Protein AF-A0A392QIS7-F1 (afdb_monomer_lite)

Sequence (168 aa):
MAVDFAKTGAPAEMPRVLKPREFPDFMERFEKPMYISKGVLGKLYRALVDSTLQVRSNNVLSEKFTEEAYDHQLEVNGFEVFLETALSHRDMYAQKMSSLMSFYGAETEDEMLTGNLQNRAFYLQRDNRRYGDMKDRILISVKDLQREAKEWFESDCQPHEHQLMASA

Radius of gyration: 24.74 Å; chains: 1; bounding box: 64×34×65 Å

Organism: NCBI:txid97028

Structure (mmCIF, N/CA/C/O backbone):
data_AF-A0A392QIS7-F1
#
_entry.id   AF-A0A392QIS7-F1
#
loop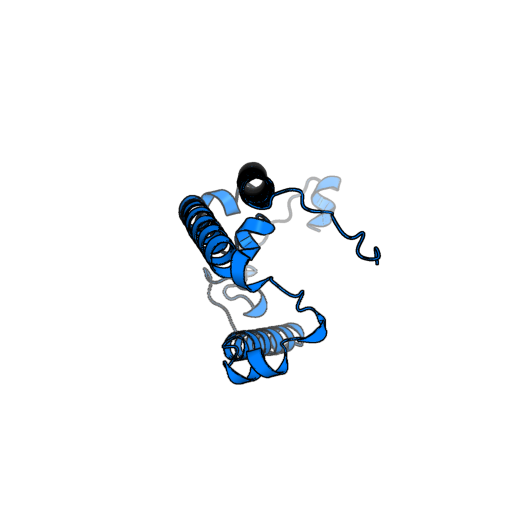_
_atom_site.group_PDB
_atom_site.id
_atom_site.type_symbol
_atom_site.label_atom_id
_atom_site.label_alt_id
_atom_site.label_comp_id
_atom_site.label_asym_id
_atom_site.label_entity_id
_atom_site.label_seq_id
_atom_site.pdbx_PDB_ins_code
_atom_site.Cartn_x
_atom_site.Cartn_y
_atom_site.Cartn_z
_atom_site.occupancy
_atom_site.B_iso_or_equiv
_atom_site.auth_seq_id
_atom_site.auth_comp_id
_atom_site.auth_asym_id
_atom_site.auth_atom_id
_atom_site.pdbx_PDB_model_num
ATOM 1 N N . MET A 1 1 ? 29.305 -12.015 -24.838 1.00 69.38 1 MET A N 1
ATOM 2 C CA . MET A 1 1 ? 27.899 -11.568 -24.682 1.00 69.38 1 MET A CA 1
ATOM 3 C C . MET A 1 1 ? 27.802 -10.618 -23.492 1.00 69.38 1 MET A C 1
ATOM 5 O O . MET A 1 1 ? 28.760 -10.543 -22.739 1.00 69.38 1 MET A O 1
ATOM 9 N N . ALA A 1 2 ? 26.688 -9.900 -23.285 1.00 82.56 2 ALA A N 1
ATOM 10 C CA . ALA A 1 2 ? 26.556 -8.986 -22.134 1.00 82.56 2 ALA A CA 1
ATOM 11 C C . ALA A 1 2 ? 26.778 -9.685 -20.775 1.00 82.56 2 ALA A C 1
ATOM 13 O O . ALA A 1 2 ? 27.358 -9.100 -19.868 1.00 82.56 2 ALA A O 1
ATOM 14 N N . VAL A 1 3 ? 26.389 -10.959 -20.669 1.00 85.25 3 VAL A N 1
ATOM 15 C CA . VAL A 1 3 ? 26.576 -11.798 -19.472 1.00 85.25 3 VAL A CA 1
ATOM 16 C C . VAL A 1 3 ? 28.055 -12.093 -19.185 1.00 85.25 3 VAL A C 1
ATOM 18 O O . VAL A 1 3 ? 28.444 -12.236 -18.029 1.00 85.25 3 VAL A O 1
ATOM 21 N N . ASP A 1 4 ? 28.901 -12.130 -20.217 1.00 89.62 4 ASP A N 1
ATOM 22 C CA . ASP A 1 4 ? 30.326 -12.440 -20.063 1.00 89.62 4 ASP A CA 1
ATOM 23 C C . ASP A 1 4 ? 31.144 -11.241 -19.584 1.00 89.62 4 ASP A C 1
ATOM 25 O O . ASP A 1 4 ? 32.315 -11.414 -19.268 1.00 89.62 4 ASP A O 1
ATOM 29 N N . PHE A 1 5 ? 30.552 -10.045 -19.476 1.00 88.25 5 PHE A N 1
ATOM 30 C CA . PHE A 1 5 ? 31.264 -8.823 -19.097 1.00 88.25 5 PHE A CA 1
ATOM 31 C C . PHE A 1 5 ? 32.076 -8.981 -17.805 1.00 88.25 5 PHE A C 1
ATOM 33 O O . PHE A 1 5 ? 33.237 -8.585 -17.757 1.00 88.25 5 PHE A O 1
ATOM 40 N N . ALA A 1 6 ? 31.509 -9.641 -16.790 1.00 87.44 6 ALA A N 1
ATOM 41 C CA . ALA A 1 6 ? 32.196 -9.898 -15.523 1.00 87.44 6 ALA A CA 1
ATOM 42 C C . ALA A 1 6 ? 33.423 -10.823 -15.663 1.00 87.44 6 ALA A C 1
ATOM 44 O O . ALA A 1 6 ? 34.315 -10.784 -14.821 1.00 87.44 6 ALA A O 1
ATOM 45 N N . LYS A 1 7 ? 33.473 -11.654 -16.713 1.00 90.88 7 LYS A N 1
ATOM 46 C CA . LYS A 1 7 ? 34.571 -12.592 -16.993 1.00 90.88 7 LYS A CA 1
ATOM 47 C C . LYS A 1 7 ? 35.585 -12.026 -17.983 1.00 90.88 7 LYS A C 1
ATOM 49 O O . LYS A 1 7 ? 36.776 -12.265 -17.835 1.00 90.88 7 LYS A O 1
ATOM 54 N N . THR A 1 8 ? 35.120 -11.316 -19.009 1.00 85.31 8 THR A N 1
ATOM 55 C CA . THR A 1 8 ? 35.947 -10.871 -20.138 1.00 85.31 8 THR A CA 1
ATOM 56 C C . THR A 1 8 ? 36.346 -9.403 -20.059 1.00 85.31 8 THR A C 1
ATOM 58 O O . THR A 1 8 ? 37.190 -8.976 -20.838 1.00 85.31 8 THR A O 1
ATOM 61 N N . GLY A 1 9 ? 35.718 -8.596 -19.197 1.00 88.62 9 GLY A N 1
ATOM 62 C CA . GLY A 1 9 ? 35.967 -7.152 -19.069 1.00 88.62 9 GLY A CA 1
ATOM 63 C C . GLY A 1 9 ? 35.562 -6.307 -20.287 1.00 88.62 9 GLY A C 1
ATOM 64 O O . GLY A 1 9 ? 35.515 -5.086 -20.196 1.00 88.62 9 GLY A O 1
ATOM 65 N N . ALA A 1 10 ? 35.244 -6.935 -21.422 1.00 87.62 10 ALA A N 1
ATOM 66 C CA . ALA A 1 10 ? 34.810 -6.278 -22.649 1.00 87.62 10 ALA A CA 1
ATOM 67 C C . ALA A 1 10 ? 33.322 -5.876 -22.574 1.00 87.62 10 ALA A C 1
ATOM 69 O O . ALA A 1 10 ? 32.463 -6.768 -22.541 1.00 87.62 10 ALA A O 1
ATOM 70 N N . PRO A 1 11 ? 32.989 -4.570 -22.540 1.00 86.06 11 PRO A N 1
ATOM 71 C CA . PRO A 1 11 ? 31.612 -4.106 -22.414 1.00 86.06 11 PRO A CA 1
ATOM 72 C C . PRO A 1 11 ? 30.791 -4.436 -23.662 1.00 86.06 11 PRO A C 1
ATOM 74 O O . PRO A 1 11 ? 31.253 -4.309 -24.794 1.00 86.06 11 PRO A O 1
ATOM 77 N N . ALA A 1 12 ? 29.537 -4.838 -23.454 1.00 86.31 12 ALA A N 1
ATOM 78 C CA . ALA A 1 12 ? 28.587 -5.009 -24.545 1.00 86.31 12 ALA A CA 1
ATOM 79 C C . ALA A 1 12 ? 28.012 -3.644 -24.944 1.00 86.31 12 ALA A C 1
ATOM 81 O O . ALA A 1 12 ? 27.085 -3.133 -24.314 1.00 86.31 12 ALA A O 1
ATOM 82 N N . GLU A 1 13 ? 28.562 -3.049 -25.997 1.00 85.69 13 GLU A N 1
ATOM 83 C CA . GLU A 1 13 ? 28.018 -1.822 -26.571 1.00 85.69 13 GLU A CA 1
ATOM 84 C C . GLU A 1 13 ? 26.816 -2.129 -27.472 1.00 85.69 13 GLU A C 1
ATOM 86 O O . GLU A 1 13 ? 26.855 -3.039 -28.299 1.00 85.69 13 GLU A O 1
ATOM 91 N N . MET A 1 14 ? 25.731 -1.362 -27.322 1.00 84.44 14 MET A N 1
ATOM 92 C CA . MET A 1 14 ? 24.546 -1.464 -28.177 1.00 84.44 14 MET A CA 1
ATOM 93 C C . MET A 1 14 ? 24.561 -0.331 -29.215 1.00 84.44 14 MET A C 1
ATOM 95 O O . MET A 1 14 ? 24.291 0.825 -28.852 1.00 84.44 14 MET A O 1
ATOM 99 N N . PRO A 1 15 ? 24.832 -0.633 -30.501 1.00 89.88 15 PRO A N 1
ATOM 100 C CA . PRO A 1 15 ? 24.758 0.342 -31.580 1.00 89.88 15 PRO A CA 1
ATOM 101 C C . PRO A 1 15 ? 23.413 1.071 -31.591 1.00 89.88 15 PRO A C 1
ATOM 103 O O . PRO A 1 15 ? 22.360 0.466 -31.387 1.00 89.88 15 PRO A O 1
ATOM 106 N N . ARG A 1 16 ? 23.428 2.379 -31.879 1.00 86.00 16 ARG A N 1
ATOM 107 C CA . ARG A 1 16 ? 22.210 3.216 -31.867 1.00 86.00 16 ARG A CA 1
ATOM 108 C C . ARG A 1 16 ? 21.123 2.707 -32.818 1.00 86.00 16 ARG A C 1
ATOM 110 O O . ARG A 1 16 ? 19.950 2.865 -32.513 1.00 86.00 16 ARG A O 1
ATOM 117 N N . VAL A 1 17 ? 21.515 2.078 -33.926 1.00 89.31 17 VAL A N 1
ATOM 118 C CA . VAL A 1 17 ? 20.603 1.513 -34.936 1.00 89.31 17 VAL A CA 1
ATOM 119 C C . VAL A 1 17 ? 19.764 0.359 -34.375 1.00 89.31 17 VAL A C 1
ATOM 121 O O . VAL A 1 17 ? 18.628 0.177 -34.792 1.00 89.31 17 VAL A O 1
ATOM 124 N N . LEU A 1 18 ? 20.293 -0.384 -33.398 1.00 87.31 18 LEU A N 1
ATOM 125 C CA . LEU A 1 18 ? 19.605 -1.518 -32.773 1.00 87.31 18 LEU A CA 1
ATOM 126 C C . LEU A 1 18 ? 18.739 -1.108 -31.576 1.00 87.31 18 LEU A C 1
ATOM 128 O O . LEU A 1 18 ? 18.055 -1.954 -31.003 1.00 87.31 18 LEU A O 1
ATOM 132 N N . LYS A 1 19 ? 18.756 0.171 -31.172 1.00 86.44 19 LYS A N 1
ATOM 133 C CA . LYS A 1 19 ? 17.911 0.648 -30.074 1.00 86.44 19 LYS A CA 1
ATOM 134 C C . LYS A 1 19 ? 16.453 0.714 -30.544 1.00 86.44 19 LYS A C 1
ATOM 136 O O . LYS A 1 19 ? 16.169 1.457 -31.486 1.00 86.44 19 LYS A O 1
ATOM 141 N N . PRO A 1 20 ? 15.523 0.001 -29.883 1.00 87.31 20 PRO A N 1
ATOM 142 C CA . PRO A 1 20 ? 14.111 0.064 -30.231 1.00 87.31 20 PRO A CA 1
ATOM 143 C C . PRO A 1 20 ? 13.584 1.492 -30.087 1.00 87.31 20 PRO A C 1
ATOM 145 O O . PRO A 1 20 ? 13.841 2.154 -29.077 1.00 87.31 20 PRO A O 1
ATOM 148 N N . ARG A 1 21 ? 12.856 1.960 -31.107 1.00 88.50 21 ARG A N 1
ATOM 149 C CA . ARG A 1 21 ? 12.163 3.255 -31.075 1.00 88.50 21 ARG A CA 1
ATOM 150 C C . ARG A 1 21 ? 10.866 3.167 -30.284 1.00 88.50 21 ARG A C 1
ATOM 152 O O . ARG A 1 21 ? 10.592 4.061 -29.497 1.00 88.50 21 ARG A O 1
ATOM 159 N N . GLU A 1 22 ? 10.139 2.070 -30.463 1.00 92.31 22 GLU A N 1
ATOM 160 C CA . GLU A 1 22 ? 8.864 1.789 -29.811 1.00 92.31 22 GLU A CA 1
ATOM 161 C C . GLU A 1 22 ? 8.973 0.525 -28.960 1.00 92.31 22 GLU A C 1
ATOM 163 O O . GLU A 1 22 ? 9.738 -0.393 -29.278 1.00 92.31 22 GLU A O 1
ATOM 168 N N . PHE A 1 23 ? 8.205 0.482 -27.875 1.00 92.50 23 PHE A N 1
ATOM 169 C CA . PHE A 1 23 ? 8.162 -0.656 -26.961 1.00 92.50 23 PHE A CA 1
ATOM 170 C C . PHE A 1 23 ? 6.796 -1.350 -27.009 1.00 92.50 23 PHE A C 1
ATOM 172 O O . PHE A 1 23 ? 5.790 -0.700 -27.282 1.00 92.50 23 PHE A O 1
ATOM 179 N N . PRO A 1 24 ? 6.730 -2.666 -26.759 1.00 94.69 24 PRO A N 1
ATOM 180 C CA . PRO A 1 24 ? 5.452 -3.337 -26.569 1.00 94.69 24 PRO A CA 1
ATOM 181 C C . PRO A 1 24 ? 4.652 -2.694 -25.430 1.00 94.69 24 PRO A C 1
ATOM 183 O O . PRO A 1 24 ? 5.222 -2.362 -24.391 1.00 94.69 24 PRO A O 1
ATOM 186 N N . ASP A 1 25 ? 3.340 -2.584 -25.606 1.00 91.69 25 ASP A N 1
ATOM 187 C CA . ASP A 1 25 ? 2.397 -2.013 -24.639 1.00 91.69 25 ASP A CA 1
ATOM 188 C C . ASP A 1 25 ? 2.455 -2.658 -23.249 1.00 91.69 25 ASP A C 1
ATOM 190 O O . ASP A 1 25 ? 2.478 -1.951 -22.248 1.00 91.69 25 ASP A O 1
ATOM 194 N N . PHE A 1 26 ? 2.600 -3.983 -23.175 1.00 92.88 26 PHE A N 1
ATOM 195 C CA . PHE A 1 26 ? 2.706 -4.698 -21.896 1.00 92.88 26 PHE A CA 1
ATOM 196 C C . PHE A 1 26 ? 3.955 -4.343 -21.062 1.00 92.88 26 PHE A C 1
ATOM 198 O O . PHE A 1 26 ? 4.092 -4.820 -19.940 1.00 92.88 26 PHE A O 1
ATOM 205 N N . MET A 1 27 ? 4.911 -3.574 -21.605 1.00 90.44 27 MET A N 1
ATOM 206 C CA . MET A 1 27 ? 6.072 -3.089 -20.847 1.00 90.44 27 MET A CA 1
ATOM 207 C C . MET A 1 27 ? 5.792 -1.801 -20.058 1.00 90.44 27 MET A C 1
ATOM 209 O O . MET A 1 27 ? 6.691 -1.365 -19.339 1.00 90.44 27 MET A O 1
ATOM 213 N N . GLU A 1 28 ? 4.623 -1.172 -20.235 1.00 86.25 28 GLU A N 1
ATOM 214 C CA . GLU A 1 28 ? 4.169 0.008 -19.472 1.00 86.25 28 GLU A CA 1
ATOM 215 C C . GLU A 1 28 ? 5.178 1.165 -19.436 1.00 86.25 28 GLU A C 1
ATOM 217 O O . GLU A 1 28 ? 5.353 1.884 -18.453 1.00 86.25 28 GLU A O 1
ATOM 222 N N . ARG A 1 29 ? 5.883 1.375 -20.550 1.00 84.31 29 ARG A N 1
ATOM 223 C CA . ARG A 1 29 ? 6.845 2.471 -20.686 1.00 84.31 29 ARG A CA 1
ATOM 224 C C . ARG A 1 29 ? 6.142 3.743 -21.140 1.00 84.31 29 ARG A C 1
ATOM 226 O O . ARG A 1 29 ? 6.397 4.203 -22.246 1.00 84.31 29 ARG A O 1
ATOM 233 N N . PHE A 1 30 ? 5.306 4.321 -20.278 1.00 78.75 30 PHE A N 1
ATOM 234 C CA . PHE A 1 30 ? 4.493 5.509 -20.586 1.00 78.75 30 PHE A CA 1
ATOM 235 C C . PHE A 1 30 ? 5.303 6.726 -21.067 1.00 78.75 30 PHE A C 1
ATOM 237 O O . PHE A 1 30 ? 4.795 7.552 -21.816 1.00 78.75 30 PHE A O 1
ATOM 244 N N . GLU A 1 31 ? 6.586 6.816 -20.706 1.00 82.25 31 GLU A N 1
ATOM 245 C CA . GLU A 1 31 ? 7.497 7.871 -21.175 1.00 82.25 31 GLU A CA 1
ATOM 246 C C . GLU A 1 31 ? 7.930 7.724 -22.648 1.00 82.25 31 GLU A C 1
ATOM 248 O O . GLU A 1 31 ? 8.570 8.618 -23.205 1.00 82.25 31 GLU A O 1
ATOM 253 N N . LYS A 1 32 ? 7.669 6.575 -23.281 1.00 86.12 32 LYS A N 1
ATOM 254 C CA . LYS A 1 32 ? 8.145 6.228 -24.628 1.00 86.12 32 LYS A CA 1
ATOM 255 C C . LYS A 1 32 ? 6.979 5.808 -25.520 1.00 86.12 32 LYS A C 1
ATOM 257 O O . LYS A 1 32 ? 5.971 5.323 -25.019 1.00 86.12 32 LYS A O 1
ATOM 262 N N . PRO A 1 33 ? 7.107 5.941 -26.852 1.00 89.56 33 PRO A N 1
ATOM 263 C CA . PRO A 1 33 ? 6.066 5.461 -27.747 1.00 89.56 33 PRO A CA 1
ATOM 264 C C . PRO A 1 33 ? 5.930 3.938 -27.625 1.00 89.56 33 PRO A C 1
ATOM 266 O O . PRO A 1 33 ? 6.926 3.205 -27.545 1.00 89.56 33 PRO A O 1
ATOM 269 N N . MET A 1 34 ? 4.683 3.476 -27.590 1.00 93.75 34 MET A N 1
ATOM 270 C CA . MET A 1 34 ? 4.334 2.070 -27.423 1.00 93.75 34 MET A CA 1
ATOM 271 C C . MET A 1 34 ? 3.470 1.573 -28.578 1.00 93.75 34 MET A C 1
ATOM 273 O O . MET A 1 34 ? 2.692 2.333 -29.150 1.00 93.75 34 MET A O 1
ATOM 277 N N . TYR A 1 35 ? 3.586 0.282 -28.887 1.00 93.94 35 TYR A N 1
ATOM 278 C CA . TYR A 1 35 ? 2.752 -0.396 -29.875 1.00 93.94 35 TYR A CA 1
ATOM 279 C C . TYR A 1 35 ? 1.991 -1.571 -29.257 1.00 93.94 35 TYR A C 1
ATOM 281 O O . TYR A 1 35 ? 2.451 -2.239 -28.330 1.00 93.94 35 TYR A O 1
ATOM 289 N N . ILE A 1 36 ? 0.831 -1.869 -29.838 1.00 93.56 36 ILE A N 1
ATOM 290 C CA . ILE A 1 36 ? -0.029 -2.991 -29.461 1.00 93.56 36 ILE A CA 1
ATOM 291 C C . ILE A 1 36 ? 0.639 -4.307 -29.896 1.00 93.56 36 ILE A C 1
ATOM 293 O O . ILE A 1 36 ? 0.606 -4.689 -31.069 1.00 93.56 36 ILE A O 1
ATOM 297 N N . SER A 1 37 ? 1.236 -5.040 -28.951 1.00 94.38 37 SER A N 1
ATOM 298 C CA . SER A 1 37 ? 1.796 -6.368 -29.217 1.00 94.38 37 SER A CA 1
ATOM 299 C C . SER A 1 37 ? 0.713 -7.383 -29.608 1.00 94.38 37 SER A C 1
ATOM 301 O O . SER A 1 37 ? -0.314 -7.517 -28.939 1.00 94.38 37 SER A O 1
ATOM 303 N N . LYS A 1 38 ? 0.943 -8.135 -30.692 1.00 95.00 38 LYS A N 1
ATOM 304 C CA . LYS A 1 38 ? 0.055 -9.226 -31.148 1.00 95.00 38 LYS A CA 1
ATOM 305 C C . LYS A 1 38 ? 0.421 -10.594 -30.550 1.00 95.00 38 LYS A C 1
ATOM 307 O O . LYS A 1 38 ? -0.285 -11.574 -30.796 1.00 95.00 38 LYS A O 1
ATOM 312 N N . GLY A 1 39 ? 1.521 -10.669 -29.798 1.00 94.25 39 GLY A N 1
ATOM 313 C CA . GLY A 1 39 ? 2.000 -11.897 -29.162 1.00 94.25 39 GLY A CA 1
ATOM 314 C C . GLY A 1 39 ? 1.163 -12.315 -27.951 1.00 94.25 39 GLY A C 1
ATOM 315 O O . GLY A 1 39 ? 0.311 -11.564 -27.480 1.00 94.25 39 GLY A O 1
ATOM 316 N N . VAL A 1 40 ? 1.435 -13.513 -27.426 1.00 95.62 40 VAL A N 1
ATOM 317 C CA . VAL A 1 40 ? 0.710 -14.078 -26.271 1.00 95.62 40 VAL A CA 1
ATOM 318 C C . VAL A 1 40 ? 0.782 -13.150 -25.054 1.00 95.62 40 VAL A C 1
ATOM 320 O O . VAL A 1 40 ? -0.248 -12.878 -24.451 1.00 95.62 40 VAL A O 1
ATOM 323 N N . LEU A 1 41 ? 1.957 -12.577 -24.759 1.00 94.19 41 LEU A N 1
ATOM 324 C CA . LEU A 1 41 ? 2.136 -11.639 -23.641 1.00 94.19 41 LEU A CA 1
ATOM 325 C C . LEU A 1 41 ? 1.247 -10.394 -23.769 1.00 94.19 41 LEU A C 1
ATOM 327 O O . LEU A 1 41 ? 0.595 -10.017 -22.805 1.00 94.19 41 LEU A O 1
ATOM 331 N N . GLY A 1 42 ? 1.174 -9.787 -24.958 1.00 94.62 42 GLY A N 1
ATOM 332 C CA . GLY A 1 42 ? 0.333 -8.607 -25.183 1.00 94.62 42 GLY A CA 1
ATOM 333 C C . GLY A 1 42 ? -1.161 -8.913 -25.063 1.00 94.62 42 GLY A C 1
ATOM 334 O O . GLY A 1 42 ? -1.916 -8.113 -24.522 1.00 94.62 42 GLY A O 1
ATOM 335 N N . LYS A 1 43 ? -1.592 -10.094 -25.525 1.00 95.25 43 LYS A N 1
ATOM 336 C CA . LYS A 1 43 ? -2.982 -10.550 -25.368 1.00 95.25 43 LYS A CA 1
ATOM 337 C C . LYS A 1 43 ? -3.340 -10.788 -23.900 1.00 95.25 43 LYS A C 1
ATOM 339 O O . LYS A 1 43 ? -4.390 -10.333 -23.464 1.00 95.25 43 LYS A O 1
ATOM 344 N N . LEU A 1 44 ? -2.468 -11.472 -23.155 1.00 94.75 44 LEU A N 1
ATOM 345 C CA . LEU A 1 44 ? -2.661 -11.735 -21.726 1.00 94.75 44 LEU A CA 1
ATOM 346 C C . LEU A 1 44 ? -2.685 -10.442 -20.913 1.00 94.75 44 LEU A C 1
ATOM 348 O O . LEU A 1 44 ? -3.559 -10.276 -20.071 1.00 94.75 44 LEU A O 1
ATOM 352 N N . TYR A 1 45 ? -1.766 -9.520 -21.203 1.00 93.38 45 TYR A N 1
ATOM 353 C CA . TYR A 1 45 ? -1.713 -8.213 -20.557 1.00 93.38 45 TYR A CA 1
ATOM 354 C C . TYR A 1 45 ? -3.044 -7.465 -20.689 1.00 93.38 45 TYR A C 1
ATOM 356 O O . TYR A 1 45 ? -3.627 -7.079 -19.684 1.00 93.38 45 TYR A O 1
ATOM 364 N N . ARG A 1 46 ? -3.585 -7.344 -21.907 1.00 92.94 46 ARG A N 1
ATOM 365 C CA . ARG A 1 46 ? -4.867 -6.655 -22.133 1.00 92.94 46 ARG A CA 1
ATOM 366 C C . ARG A 1 46 ? -6.040 -7.364 -21.480 1.00 92.94 46 ARG A C 1
ATOM 368 O O . ARG A 1 46 ? -6.837 -6.708 -20.833 1.00 92.94 46 ARG A O 1
ATOM 375 N N . ALA A 1 47 ? -6.106 -8.692 -21.583 1.00 91.00 47 ALA A N 1
ATOM 376 C CA . ALA A 1 47 ? -7.153 -9.461 -20.914 1.00 91.00 47 ALA A CA 1
ATOM 377 C C . ALA A 1 47 ? -7.154 -9.220 -19.392 1.00 91.00 47 ALA A C 1
ATOM 379 O O . ALA A 1 47 ? -8.217 -9.084 -18.791 1.00 91.00 47 ALA A O 1
ATOM 380 N N . LEU A 1 48 ? -5.970 -9.114 -18.777 1.00 88.62 48 LEU A N 1
ATOM 381 C CA . LEU A 1 48 ? -5.835 -8.775 -17.361 1.00 88.62 48 LEU A CA 1
ATOM 382 C C . LEU A 1 48 ? -6.237 -7.327 -17.070 1.00 88.62 48 LEU A C 1
ATOM 384 O O . LEU A 1 48 ? -7.019 -7.098 -16.147 1.00 88.62 48 LEU A O 1
ATOM 388 N N . VAL A 1 49 ? -5.762 -6.358 -17.853 1.00 86.12 49 VAL A N 1
ATOM 389 C CA . VAL A 1 49 ? -6.134 -4.944 -17.686 1.00 86.12 49 VAL A CA 1
ATOM 390 C C . VAL A 1 49 ? -7.650 -4.767 -17.809 1.00 86.12 49 VAL A C 1
ATOM 392 O O . VAL A 1 49 ? -8.274 -4.198 -16.918 1.00 86.12 49 VAL A O 1
ATOM 395 N N . ASP A 1 50 ? -8.270 -5.354 -18.830 1.00 84.12 50 ASP A N 1
ATOM 396 C CA . ASP A 1 50 ? -9.720 -5.305 -19.030 1.00 84.12 50 ASP A CA 1
ATOM 397 C C . ASP A 1 50 ? -10.466 -5.963 -17.857 1.00 84.12 50 ASP A C 1
ATOM 399 O O . ASP A 1 50 ? -11.448 -5.416 -17.358 1.00 84.12 50 ASP A O 1
ATOM 403 N N . SER A 1 51 ? -9.977 -7.103 -17.352 1.00 80.62 51 SER A N 1
ATOM 404 C CA . SER A 1 51 ? -10.590 -7.779 -16.201 1.00 80.62 51 SER A CA 1
ATOM 405 C C . SER A 1 51 ? -10.480 -6.979 -14.899 1.00 80.62 51 SER A C 1
ATOM 407 O O . SER A 1 51 ? -11.440 -6.908 -14.138 1.00 80.62 51 SER A O 1
ATOM 409 N N . THR A 1 52 ? -9.340 -6.336 -14.640 1.00 72.38 52 THR A N 1
ATOM 410 C CA . THR A 1 52 ? -9.131 -5.549 -13.415 1.00 72.38 52 THR A CA 1
ATOM 411 C C . THR A 1 52 ? -9.970 -4.276 -13.425 1.00 72.38 52 THR A C 1
ATOM 413 O O . THR A 1 52 ? -10.507 -3.901 -12.385 1.00 72.38 52 THR A O 1
ATOM 416 N N . LEU A 1 53 ? -10.161 -3.655 -14.593 1.00 65.62 53 LEU A N 1
ATOM 417 C CA . LEU A 1 53 ? -11.107 -2.552 -14.766 1.00 65.62 53 LEU A CA 1
ATOM 418 C C . LEU A 1 53 ? -12.545 -2.996 -14.474 1.00 65.62 53 LEU A C 1
ATOM 420 O O . LEU A 1 53 ? -13.236 -2.319 -13.720 1.00 65.62 53 LEU A O 1
ATOM 424 N N . GLN A 1 54 ? -12.965 -4.161 -14.978 1.00 60.97 54 GLN A N 1
ATOM 425 C CA . GLN A 1 54 ? -14.287 -4.728 -14.678 1.00 60.97 54 GLN A CA 1
ATOM 426 C C . GLN A 1 54 ? -14.470 -5.017 -13.180 1.00 60.97 54 GLN A C 1
ATOM 428 O O . GLN A 1 54 ? -15.504 -4.684 -12.610 1.00 60.97 54 GLN A O 1
ATOM 433 N N . VAL A 1 55 ? -13.456 -5.572 -12.508 1.00 60.31 55 VAL A N 1
ATOM 434 C CA . VAL A 1 55 ? -13.496 -5.809 -11.054 1.00 60.31 55 VAL A CA 1
ATOM 435 C C . VAL A 1 55 ? -13.584 -4.493 -10.277 1.00 60.31 55 VAL A C 1
ATOM 437 O O . VAL A 1 55 ? -14.403 -4.377 -9.371 1.00 60.31 55 VAL A O 1
ATOM 440 N N . ARG A 1 56 ? -12.811 -3.465 -10.653 1.00 56.41 56 ARG A N 1
ATOM 441 C CA . ARG A 1 56 ? -12.899 -2.133 -10.027 1.00 56.41 56 ARG A CA 1
ATOM 442 C C . ARG A 1 56 ? -14.273 -1.489 -10.227 1.00 56.41 56 ARG A C 1
ATOM 444 O O . ARG A 1 56 ? -14.772 -0.857 -9.304 1.00 56.41 56 ARG A O 1
ATOM 451 N N . SER A 1 57 ? -14.899 -1.669 -11.391 1.00 56.03 57 SER A N 1
ATOM 452 C CA . SER A 1 57 ? -16.268 -1.204 -11.652 1.00 56.03 57 SER A CA 1
ATOM 453 C C . SER A 1 57 ? -17.322 -1.974 -10.847 1.00 56.03 57 SER A C 1
ATOM 455 O O . SER A 1 57 ? -18.299 -1.376 -10.409 1.00 56.03 57 SER A O 1
ATOM 457 N N . ASN A 1 58 ? -17.101 -3.266 -10.594 1.00 53.31 58 ASN A N 1
ATOM 458 C CA . ASN A 1 58 ? -17.988 -4.104 -9.780 1.00 53.31 58 ASN A CA 1
ATOM 459 C C . ASN A 1 58 ? -17.800 -3.903 -8.266 1.00 53.31 58 ASN A C 1
ATOM 461 O O . ASN A 1 58 ? -18.691 -4.245 -7.495 1.00 53.31 58 ASN A O 1
ATOM 465 N N . ASN A 1 59 ? -16.680 -3.313 -7.834 1.00 50.97 59 ASN A N 1
ATOM 466 C CA . ASN A 1 59 ? -16.437 -2.924 -6.440 1.00 50.97 59 ASN A CA 1
ATOM 467 C C . ASN A 1 59 ? -17.257 -1.704 -5.991 1.00 50.97 59 ASN A C 1
ATOM 469 O O . ASN A 1 59 ? -17.163 -1.307 -4.829 1.00 50.97 59 ASN A O 1
ATOM 473 N N . VAL A 1 60 ? -18.097 -1.128 -6.861 1.00 54.44 60 VAL A N 1
ATOM 474 C CA . VAL A 1 60 ? -19.258 -0.349 -6.412 1.00 54.44 60 VAL A CA 1
ATOM 475 C C . VAL A 1 60 ? -20.253 -1.350 -5.827 1.00 54.44 60 VAL A C 1
ATOM 477 O O . VAL A 1 60 ? -21.228 -1.744 -6.463 1.00 54.44 60 VAL A O 1
ATOM 480 N N . LEU A 1 61 ? -19.920 -1.837 -4.632 1.00 55.84 61 LEU A N 1
ATOM 481 C CA . LEU A 1 61 ? -20.696 -2.777 -3.848 1.00 55.84 61 LEU A CA 1
ATOM 482 C C . LEU A 1 61 ? -22.088 -2.166 -3.676 1.00 55.84 61 LEU A C 1
ATOM 484 O O . LEU A 1 61 ? -22.263 -1.182 -2.960 1.00 55.84 61 LEU A O 1
ATOM 488 N N . SER A 1 62 ? -23.061 -2.667 -4.438 1.00 63.09 62 SER A N 1
ATOM 489 C CA . SER A 1 62 ? -24.433 -2.189 -4.317 1.00 63.09 62 SER A CA 1
ATOM 490 C C . SER A 1 62 ? -24.908 -2.491 -2.903 1.00 63.09 62 SER A C 1
ATOM 492 O O . SER A 1 62 ? -24.640 -3.572 -2.387 1.00 63.09 62 SER A O 1
ATOM 494 N N . GLU A 1 63 ? -25.656 -1.568 -2.311 1.00 62.16 63 GLU A N 1
ATOM 495 C CA . GLU A 1 63 ? -26.240 -1.694 -0.969 1.00 62.16 63 GLU A CA 1
ATOM 496 C C . GLU A 1 63 ? -27.003 -3.028 -0.775 1.00 62.16 63 GLU A C 1
ATOM 498 O O . GLU A 1 63 ? -27.019 -3.616 0.303 1.00 62.16 63 GLU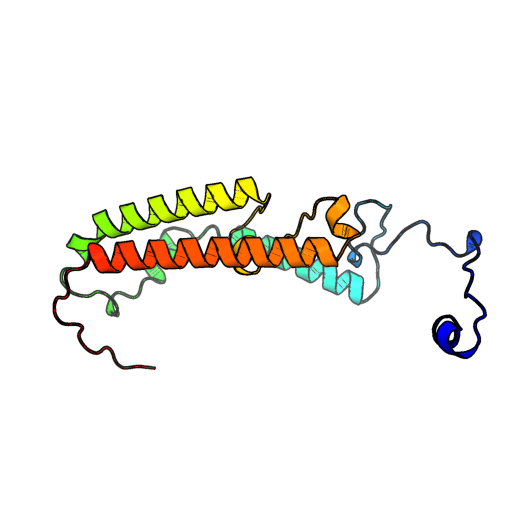 A O 1
ATOM 503 N N . LYS A 1 64 ? -27.535 -3.590 -1.868 1.00 64.69 64 LYS A N 1
ATOM 504 C CA . LYS A 1 64 ? -28.174 -4.915 -1.893 1.00 64.69 64 LYS A CA 1
ATOM 505 C C . LYS A 1 64 ? -27.196 -6.080 -1.716 1.00 64.69 64 LYS A C 1
ATOM 507 O O . LYS A 1 64 ? -27.502 -7.036 -1.019 1.00 64.69 64 LYS A O 1
ATOM 512 N N . PHE A 1 65 ? -26.011 -5.999 -2.323 1.00 69.62 65 PHE A N 1
ATOM 513 C CA . PHE A 1 65 ? -24.967 -7.015 -2.155 1.00 69.62 65 PHE A CA 1
ATOM 514 C C . PHE A 1 65 ? -24.379 -6.995 -0.741 1.00 69.62 65 PHE A C 1
ATOM 516 O O . PHE A 1 65 ? -23.986 -8.044 -0.243 1.00 69.62 65 PHE A O 1
ATOM 523 N N . THR A 1 66 ? -24.322 -5.829 -0.085 1.00 70.81 66 THR A N 1
ATOM 524 C CA . THR A 1 66 ? -23.897 -5.749 1.322 1.00 70.81 66 THR A CA 1
ATOM 525 C C . THR 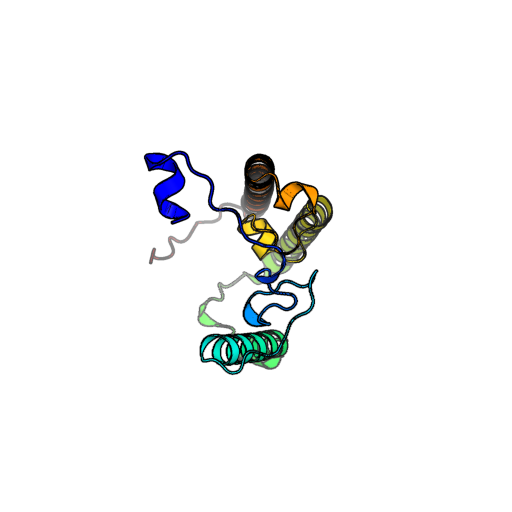A 1 66 ? -24.868 -6.441 2.263 1.00 70.81 66 THR A C 1
ATOM 527 O O . THR A 1 66 ? -24.411 -7.145 3.155 1.00 70.81 66 THR A O 1
ATOM 530 N N . GLU A 1 67 ? -26.178 -6.279 2.061 1.00 74.88 67 GLU A N 1
ATOM 531 C CA . GLU A 1 67 ? -27.191 -6.941 2.893 1.00 74.88 67 GLU A CA 1
ATOM 532 C C . GLU A 1 67 ? -27.170 -8.463 2.702 1.00 74.88 67 GLU A C 1
ATOM 534 O O . GLU A 1 67 ? -27.207 -9.204 3.676 1.00 74.88 67 GLU A O 1
ATOM 539 N N . GLU A 1 68 ? -27.036 -8.942 1.461 1.00 78.25 68 GLU A N 1
ATOM 540 C CA . GLU A 1 68 ? -26.973 -10.382 1.167 1.00 78.25 68 GLU A CA 1
ATOM 541 C C . GLU A 1 68 ? -25.692 -11.058 1.691 1.00 78.25 68 GLU A C 1
ATOM 543 O O . GLU A 1 68 ? -25.701 -12.255 1.979 1.00 78.25 68 GLU A O 1
ATOM 548 N N . ALA A 1 69 ? -24.588 -10.312 1.801 1.00 80.69 69 ALA A N 1
ATOM 549 C CA . ALA A 1 69 ? -23.307 -10.816 2.295 1.00 80.69 69 ALA A CA 1
ATOM 550 C C . ALA A 1 69 ? -23.141 -10.694 3.819 1.00 80.69 69 ALA A C 1
ATOM 552 O O . ALA A 1 69 ? -22.167 -11.219 4.365 1.00 80.69 69 ALA A O 1
ATOM 553 N N . TYR A 1 70 ? -24.040 -9.981 4.500 1.00 83.75 70 TYR A N 1
ATOM 554 C CA . TYR A 1 70 ? -23.943 -9.763 5.935 1.00 83.75 70 TYR A CA 1
ATOM 555 C C . TYR A 1 70 ? -24.385 -11.014 6.703 1.00 83.75 70 TYR A C 1
ATOM 557 O O . TYR A 1 70 ? -25.525 -11.466 6.605 1.00 83.75 70 TYR A O 1
ATOM 565 N N . ASP A 1 71 ? -23.466 -11.588 7.478 1.00 87.75 71 ASP A N 1
ATOM 566 C CA . ASP A 1 71 ? -23.746 -12.779 8.272 1.00 87.75 71 ASP A CA 1
ATOM 567 C C . ASP A 1 71 ? -24.305 -12.399 9.646 1.00 87.75 71 ASP A C 1
ATOM 569 O O . ASP A 1 71 ? -23.565 -12.139 10.597 1.00 87.75 71 ASP A O 1
ATOM 573 N N . HIS A 1 72 ? -25.634 -12.417 9.754 1.00 86.38 72 HIS A N 1
ATOM 574 C CA . HIS A 1 72 ? -26.351 -12.179 11.007 1.00 86.38 72 HIS A CA 1
ATOM 575 C C . HIS A 1 72 ? -25.971 -13.160 12.132 1.00 86.38 72 HIS A C 1
ATOM 577 O O . HIS A 1 72 ? -26.238 -12.879 13.297 1.00 86.38 72 HIS A O 1
ATOM 583 N N . GLN A 1 73 ? -25.340 -14.306 11.836 1.00 87.12 73 GLN A N 1
ATOM 584 C CA . GLN A 1 73 ? -24.878 -15.235 12.877 1.00 87.12 73 GLN A CA 1
ATOM 585 C C . GLN A 1 73 ? -23.668 -14.704 13.658 1.00 87.12 73 GLN A C 1
ATOM 587 O O . GLN A 1 73 ? -23.374 -15.219 14.737 1.00 87.12 73 GLN A O 1
ATOM 592 N N . LEU A 1 74 ? -22.974 -13.686 13.137 1.00 86.00 74 LEU A N 1
ATOM 593 C CA . LEU A 1 74 ? -21.850 -13.029 13.809 1.00 86.00 74 LEU A CA 1
ATOM 594 C C . LEU A 1 74 ? -22.290 -11.899 14.753 1.00 86.00 74 LEU A C 1
ATOM 596 O O . LEU A 1 74 ? -21.450 -11.334 15.457 1.00 86.00 74 LEU A O 1
ATOM 600 N N . GLU A 1 75 ? -23.582 -11.559 14.787 1.00 86.69 75 GLU A N 1
ATOM 601 C CA . GLU A 1 75 ? -24.106 -10.536 15.688 1.00 86.69 75 GLU A CA 1
ATOM 602 C C . GLU A 1 75 ? -24.059 -11.006 17.149 1.00 86.69 75 GLU A C 1
ATOM 604 O O . GLU A 1 75 ? -24.554 -12.074 17.517 1.00 86.69 75 GLU A O 1
ATOM 609 N N . VAL A 1 76 ? -23.489 -10.167 18.014 1.00 86.88 76 VAL A N 1
ATOM 610 C CA . VAL A 1 76 ? -23.469 -10.386 19.463 1.00 86.88 76 VAL A CA 1
ATOM 611 C C . VAL A 1 76 ? -24.457 -9.431 20.112 1.00 86.88 76 VAL A C 1
ATOM 613 O O . VAL A 1 76 ? -24.365 -8.221 19.928 1.00 86.88 76 VAL A O 1
ATOM 616 N N . ASN A 1 77 ? -25.388 -9.957 20.908 1.00 86.56 77 ASN A N 1
ATOM 617 C CA . ASN A 1 77 ? -26.392 -9.142 21.595 1.00 86.56 77 ASN A CA 1
ATOM 618 C C . ASN A 1 77 ? -25.750 -7.959 22.344 1.00 86.56 77 ASN A C 1
ATOM 620 O O . ASN A 1 77 ? -24.852 -8.150 23.162 1.00 86.56 77 ASN A O 1
ATOM 624 N N . GLY A 1 78 ? -26.243 -6.744 22.084 1.00 84.88 78 GLY A N 1
ATOM 625 C CA . GLY A 1 78 ? -25.730 -5.511 22.691 1.00 84.88 78 GLY A CA 1
ATOM 626 C C . GLY A 1 78 ? -24.614 -4.808 21.909 1.00 84.88 78 GLY A C 1
ATOM 627 O O . GLY A 1 78 ? -24.122 -3.785 22.381 1.00 84.88 78 GLY A O 1
ATOM 628 N N . PHE A 1 79 ? -24.239 -5.292 20.715 1.00 85.94 79 PHE A N 1
ATOM 629 C CA . PHE A 1 79 ? -23.228 -4.639 19.869 1.00 85.94 79 PHE A CA 1
ATOM 630 C C . PHE A 1 79 ? -23.603 -3.203 19.463 1.00 85.94 79 PHE A C 1
ATOM 632 O O . PHE A 1 79 ? -22.718 -2.374 19.261 1.00 85.94 79 PHE A O 1
ATOM 639 N N . GLU A 1 80 ? -24.902 -2.898 19.375 1.00 89.00 80 GLU A N 1
ATOM 640 C CA . GLU A 1 80 ? -25.434 -1.594 18.958 1.00 89.00 80 GLU A CA 1
ATOM 641 C C . GLU A 1 80 ? -24.878 -0.428 19.788 1.00 89.00 80 GLU A C 1
ATOM 643 O O . GLU A 1 80 ? -24.653 0.659 19.261 1.00 89.00 80 GLU A O 1
ATOM 648 N N . VAL A 1 81 ? -24.583 -0.671 21.070 1.00 88.38 81 VAL A N 1
ATOM 649 C CA . VAL A 1 81 ? -24.019 0.328 21.993 1.00 88.38 81 VAL A CA 1
ATOM 650 C C . VAL A 1 81 ? -22.625 0.788 21.551 1.00 88.38 81 VAL A C 1
ATOM 652 O O . VAL A 1 81 ? -22.237 1.922 21.816 1.00 88.38 81 VAL A O 1
ATOM 655 N N . PHE A 1 82 ? -21.879 -0.063 20.843 1.00 87.62 82 PHE A N 1
ATOM 656 C CA . PHE A 1 82 ? -20.522 0.231 20.383 1.00 87.62 82 PHE A CA 1
ATOM 657 C C . PHE A 1 82 ? -20.475 0.840 18.979 1.00 87.62 82 PHE A C 1
ATOM 659 O O . PHE A 1 82 ? -19.397 1.236 18.538 1.00 87.62 82 PHE A O 1
ATOM 666 N N . LEU A 1 83 ? -21.604 0.931 18.264 1.00 90.00 83 LEU A N 1
ATOM 667 C CA . LEU A 1 83 ? -21.622 1.414 16.878 1.00 90.00 83 LEU A CA 1
ATOM 668 C C . LEU A 1 83 ? -21.128 2.856 16.761 1.00 90.00 83 LEU A C 1
ATOM 670 O O . LEU A 1 83 ? -20.323 3.151 15.881 1.00 90.00 83 LEU A O 1
ATOM 674 N N . GLU A 1 84 ? -21.567 3.742 17.655 1.00 91.25 84 GLU A N 1
ATOM 675 C CA . GLU A 1 84 ? -21.162 5.152 17.635 1.00 91.25 84 GLU A CA 1
ATOM 676 C C . GLU A 1 84 ? -19.650 5.303 17.871 1.00 91.25 84 GLU A C 1
ATOM 678 O O . GLU A 1 84 ? -18.959 5.973 17.100 1.00 91.25 84 GLU A O 1
ATOM 683 N N . THR A 1 85 ? -19.110 4.603 18.872 1.00 91.00 85 THR A N 1
ATOM 684 C CA . THR A 1 85 ? -17.669 4.582 19.160 1.00 91.00 85 THR A CA 1
ATOM 685 C C . THR A 1 85 ? -16.867 3.977 18.006 1.00 91.00 85 THR A C 1
ATOM 687 O O . THR A 1 85 ? -15.854 4.538 17.591 1.00 91.00 85 THR A O 1
ATOM 690 N N . ALA A 1 86 ? -17.329 2.861 17.436 1.00 91.00 86 ALA A N 1
ATOM 691 C CA . ALA A 1 86 ? -16.661 2.200 16.317 1.00 91.00 86 ALA A CA 1
ATOM 692 C C . ALA A 1 86 ? -16.621 3.089 15.064 1.00 91.00 86 ALA A C 1
ATOM 694 O O . ALA A 1 86 ? -15.591 3.150 14.388 1.00 91.00 86 ALA A O 1
ATOM 695 N N . LEU A 1 87 ? -17.709 3.809 14.773 1.00 92.81 87 LEU A N 1
ATOM 696 C CA . LEU A 1 87 ? -17.755 4.790 13.688 1.00 92.81 87 LEU A CA 1
ATOM 697 C C . LEU A 1 87 ? -16.768 5.934 13.932 1.00 92.81 87 LEU A C 1
ATOM 699 O O . LEU A 1 87 ? -15.988 6.257 13.038 1.00 92.81 87 LEU A O 1
ATOM 703 N N . SER A 1 88 ? -16.727 6.475 15.151 1.00 93.88 88 SER A N 1
ATOM 704 C CA . SER A 1 88 ? -15.759 7.509 15.533 1.00 93.88 88 SER A CA 1
ATOM 705 C C . SER A 1 88 ? -14.308 7.048 15.319 1.00 93.88 88 SER A C 1
ATOM 707 O O . SER A 1 88 ? -13.528 7.724 14.646 1.00 93.88 88 SER A O 1
ATOM 709 N N . HIS A 1 89 ? -13.946 5.852 15.799 1.00 94.06 89 HIS A N 1
ATOM 710 C CA . HIS A 1 89 ? -12.598 5.295 15.622 1.00 94.06 89 HIS A CA 1
ATOM 711 C C . HIS A 1 89 ? -12.250 5.035 14.156 1.00 94.06 89 HIS A C 1
ATOM 713 O O . HIS A 1 89 ? -11.124 5.309 13.731 1.00 94.06 89 HIS A O 1
ATOM 719 N N . ARG A 1 90 ? -13.210 4.538 13.366 1.00 94.19 90 ARG A N 1
ATOM 720 C CA . ARG A 1 90 ? -13.041 4.359 11.920 1.00 94.19 90 ARG A CA 1
ATOM 721 C C . ARG A 1 90 ? -12.738 5.692 11.241 1.00 94.19 90 ARG A C 1
ATOM 723 O O . ARG A 1 90 ? -11.805 5.757 10.442 1.00 94.19 90 ARG A O 1
ATOM 730 N N . ASP A 1 91 ? -13.495 6.739 11.553 1.00 95.69 91 ASP A N 1
ATOM 731 C CA . ASP A 1 91 ? -13.318 8.055 10.940 1.00 95.69 91 ASP A CA 1
ATOM 732 C C . ASP A 1 91 ? -11.976 8.680 11.338 1.00 95.69 91 ASP A C 1
ATOM 734 O O . ASP A 1 91 ? -11.254 9.200 10.483 1.00 95.69 91 ASP A O 1
ATOM 738 N N . MET A 1 92 ? -11.579 8.551 12.608 1.00 95.31 92 MET A N 1
ATOM 739 C CA . MET A 1 92 ? -10.253 8.959 13.080 1.00 95.31 92 MET A CA 1
ATOM 740 C C . MET A 1 92 ? -9.132 8.222 12.338 1.00 95.31 92 MET A C 1
ATOM 742 O O . MET A 1 92 ? -8.182 8.852 11.864 1.00 95.31 92 MET A O 1
ATOM 746 N N . TYR A 1 93 ? -9.246 6.899 12.189 1.00 95.94 93 TYR A N 1
ATOM 747 C CA . TYR A 1 93 ? -8.287 6.098 11.430 1.00 95.94 93 TYR A CA 1
ATOM 748 C C . TYR A 1 93 ? -8.216 6.546 9.967 1.00 95.94 93 TYR A C 1
ATOM 750 O O . TYR A 1 93 ? -7.126 6.806 9.457 1.00 95.94 93 TYR A O 1
ATOM 758 N N . ALA A 1 94 ? -9.367 6.703 9.308 1.00 95.75 94 ALA A N 1
ATOM 759 C CA . ALA A 1 94 ? -9.454 7.107 7.909 1.00 95.75 94 ALA A CA 1
ATOM 760 C C . ALA A 1 94 ? -8.820 8.486 7.671 1.00 95.75 94 ALA A C 1
ATOM 762 O O . ALA A 1 94 ? -8.087 8.673 6.696 1.00 95.75 94 ALA A O 1
ATOM 763 N N . GLN A 1 95 ? -9.032 9.441 8.582 1.00 96.50 95 GLN A N 1
ATOM 764 C CA . GLN A 1 95 ? -8.414 10.768 8.520 1.00 96.50 95 GLN A CA 1
ATOM 765 C C . GLN A 1 95 ? -6.888 10.705 8.663 1.00 96.50 95 GLN A C 1
ATOM 767 O O . GLN A 1 95 ? -6.160 11.348 7.895 1.00 96.50 95 GLN A O 1
ATOM 772 N N . LYS A 1 96 ? -6.381 9.916 9.618 1.00 96.69 96 LYS A N 1
ATOM 773 C CA . LYS A 1 96 ? -4.935 9.738 9.807 1.00 96.69 96 LYS A CA 1
ATOM 774 C C . LYS A 1 96 ? -4.286 9.008 8.637 1.00 96.69 96 LYS A C 1
ATOM 776 O O . LYS A 1 96 ? -3.249 9.460 8.152 1.00 96.69 96 LYS A O 1
ATOM 781 N N . MET A 1 97 ? -4.910 7.940 8.144 1.00 96.31 97 MET A N 1
ATOM 782 C CA . MET A 1 97 ? -4.442 7.211 6.966 1.00 96.31 97 MET A CA 1
ATOM 783 C C . MET A 1 97 ? -4.392 8.130 5.743 1.00 96.31 97 MET A C 1
ATOM 785 O O . MET A 1 97 ? -3.351 8.230 5.101 1.00 96.31 97 MET A O 1
ATOM 789 N N . SER A 1 98 ? -5.456 8.897 5.486 1.00 95.62 98 SER A N 1
ATOM 790 C CA . SER A 1 98 ? -5.503 9.872 4.385 1.00 95.62 98 SER A CA 1
ATOM 791 C C . SER A 1 98 ? -4.403 10.932 4.496 1.00 95.62 98 SER A C 1
ATOM 793 O O . SER A 1 98 ? -3.801 11.328 3.497 1.00 95.62 98 SER A O 1
ATOM 795 N N . SER A 1 99 ? -4.093 11.371 5.719 1.00 96.31 99 SER A N 1
ATOM 796 C CA . SER A 1 99 ? -3.003 12.320 5.971 1.00 96.31 99 SER A CA 1
ATOM 797 C C . SER A 1 99 ? -1.633 11.715 5.646 1.00 96.31 99 SER A C 1
ATOM 799 O O . SER A 1 99 ? -0.813 12.371 5.002 1.00 96.31 99 SER A O 1
ATOM 801 N N . LEU A 1 100 ? -1.387 10.458 6.037 1.00 95.25 100 LEU A N 1
ATOM 802 C CA . LEU A 1 100 ? -0.156 9.737 5.696 1.00 95.25 100 LEU A CA 1
ATOM 803 C C . LEU A 1 100 ? -0.045 9.482 4.187 1.00 95.25 100 LEU A C 1
ATOM 805 O O . LEU A 1 100 ? 1.021 9.699 3.613 1.00 95.25 100 LEU A O 1
ATOM 809 N N . MET A 1 101 ? -1.139 9.077 3.541 1.00 93.88 101 MET A N 1
ATOM 810 C CA . MET A 1 101 ? -1.203 8.884 2.091 1.00 93.88 101 MET A CA 1
ATOM 811 C C . MET A 1 101 ? -0.824 10.167 1.350 1.00 93.88 101 MET A C 1
ATOM 813 O O . MET A 1 101 ? 0.063 10.144 0.501 1.00 93.88 101 MET A O 1
ATOM 817 N N . SER A 1 102 ? -1.409 11.303 1.739 1.00 93.75 102 SER A N 1
ATOM 818 C CA . SER A 1 102 ? -1.076 12.617 1.177 1.00 93.75 102 SER A CA 1
ATOM 819 C C . SER A 1 102 ? 0.394 12.994 1.403 1.00 93.75 102 SER A C 1
ATOM 821 O O . SER A 1 102 ? 1.062 13.474 0.488 1.00 93.75 102 SER A O 1
ATOM 823 N N . PHE A 1 103 ? 0.937 12.719 2.595 1.00 92.00 103 PHE A N 1
ATOM 824 C CA . PHE A 1 103 ? 2.334 13.012 2.926 1.00 92.00 103 PHE A CA 1
ATOM 825 C C . PHE A 1 103 ? 3.337 12.212 2.081 1.00 92.00 103 PHE A C 1
ATOM 827 O O . PHE A 1 103 ? 4.343 12.763 1.633 1.00 92.00 103 PHE A O 1
ATOM 834 N N . TYR A 1 104 ? 3.074 10.922 1.858 1.00 90.38 104 TYR A N 1
ATOM 835 C CA . TYR A 1 104 ? 3.951 10.049 1.070 1.00 90.38 104 TYR A CA 1
ATOM 836 C C . TYR A 1 104 ? 3.624 10.026 -0.429 1.00 90.38 104 TYR A C 1
ATOM 838 O O . TYR A 1 104 ? 4.422 9.506 -1.210 1.00 90.38 104 TYR A O 1
ATOM 846 N N . GLY A 1 105 ? 2.496 10.609 -0.840 1.00 89.38 105 GLY A N 1
ATOM 847 C CA . GLY A 1 105 ? 2.012 10.580 -2.219 1.00 89.38 105 GLY A CA 1
ATOM 848 C C . GLY A 1 105 ? 1.471 9.213 -2.648 1.00 89.38 105 GLY A C 1
ATOM 849 O O . GLY A 1 105 ? 1.627 8.853 -3.810 1.00 89.38 105 GLY A O 1
ATOM 850 N N . ALA A 1 106 ? 0.892 8.450 -1.717 1.00 91.06 106 ALA A N 1
ATOM 851 C CA . ALA A 1 106 ? 0.193 7.201 -2.015 1.00 91.06 106 ALA A CA 1
ATOM 852 C C . ALA A 1 106 ? -1.250 7.485 -2.454 1.00 91.06 106 ALA A C 1
ATOM 854 O O . ALA A 1 106 ? -1.919 8.350 -1.883 1.00 91.06 106 ALA A O 1
ATOM 855 N N . GLU A 1 107 ? -1.738 6.747 -3.446 1.00 88.75 107 GLU A N 1
ATOM 856 C CA . GLU A 1 107 ? -3.099 6.900 -3.976 1.00 88.75 107 GLU A CA 1
ATOM 857 C C . GLU A 1 107 ? -4.094 5.979 -3.273 1.00 88.75 107 GLU A C 1
ATOM 859 O O . GLU A 1 107 ? -5.266 6.329 -3.120 1.00 88.75 107 GLU A O 1
ATOM 864 N N . THR A 1 108 ? -3.633 4.815 -2.815 1.00 89.81 108 THR A N 1
ATOM 865 C CA . THR A 1 108 ? -4.482 3.792 -2.200 1.00 89.81 108 THR A CA 1
ATOM 866 C C . THR A 1 108 ? -3.878 3.241 -0.907 1.00 89.81 108 THR A C 1
ATOM 868 O O . THR A 1 108 ? -2.670 3.293 -0.671 1.00 89.81 108 THR A O 1
ATOM 871 N N . GLU A 1 109 ? -4.732 2.719 -0.025 1.00 91.69 109 GLU A N 1
ATOM 872 C CA . GLU A 1 109 ? -4.308 2.210 1.285 1.00 91.69 109 GLU A CA 1
ATOM 873 C C . GLU A 1 109 ? -3.385 0.983 1.167 1.00 91.69 109 GLU A C 1
ATOM 875 O O . GLU A 1 109 ? -2.455 0.825 1.957 1.00 91.69 109 GLU A O 1
ATOM 880 N N . ASP A 1 110 ? -3.557 0.141 0.144 1.00 91.25 110 ASP A N 1
ATOM 881 C CA . ASP A 1 110 ? -2.688 -1.016 -0.092 1.00 91.25 110 ASP A CA 1
ATOM 882 C C . ASP A 1 110 ? -1.236 -0.613 -0.386 1.00 91.25 110 ASP A C 1
ATOM 884 O O . ASP A 1 110 ? -0.302 -1.302 0.039 1.00 91.25 110 ASP A O 1
ATOM 888 N N . GLU A 1 111 ? -1.016 0.533 -1.035 1.00 91.62 111 GLU A N 1
ATOM 889 C CA . GLU A 1 111 ? 0.329 1.074 -1.241 1.00 91.62 111 GLU A CA 1
ATOM 890 C C . GLU A 1 111 ? 0.988 1.446 0.087 1.00 91.62 111 GLU A C 1
ATOM 892 O O . GLU A 1 111 ? 2.173 1.166 0.285 1.00 91.62 111 GLU A O 1
ATOM 897 N N . MET A 1 112 ? 0.220 2.022 1.015 1.00 94.12 112 MET A N 1
ATOM 898 C CA . MET A 1 112 ? 0.690 2.354 2.359 1.00 94.12 112 MET A CA 1
ATOM 899 C C . MET A 1 112 ? 1.001 1.094 3.165 1.00 94.12 112 MET A C 1
ATOM 901 O O . MET A 1 112 ? 2.091 0.972 3.725 1.00 94.12 112 MET A O 1
ATOM 905 N N . LEU A 1 113 ? 0.085 0.124 3.180 1.00 93.06 113 LEU A N 1
ATOM 906 C CA . LEU A 1 113 ? 0.241 -1.123 3.935 1.00 93.06 113 LEU A CA 1
ATOM 907 C C . LEU A 1 113 ? 1.426 -1.962 3.437 1.00 93.06 113 LEU A C 1
ATOM 909 O O . LEU A 1 113 ? 2.129 -2.589 4.229 1.00 93.06 113 LEU A O 1
ATOM 913 N N . THR A 1 114 ? 1.673 -1.976 2.126 1.00 90.19 114 THR A N 1
ATOM 914 C CA . THR A 1 114 ? 2.783 -2.734 1.523 1.00 90.19 114 THR A CA 1
ATOM 915 C C . THR A 1 114 ? 4.082 -1.928 1.410 1.00 90.19 114 THR A C 1
ATOM 917 O O . THR A 1 114 ? 5.160 -2.502 1.192 1.00 90.19 114 THR A O 1
ATOM 920 N N . GLY A 1 115 ? 3.994 -0.601 1.532 1.00 88.56 115 GLY A N 1
ATOM 921 C CA . GLY A 1 115 ? 5.066 0.353 1.252 1.00 88.56 115 GLY A CA 1
ATOM 922 C C . GLY A 1 115 ? 5.496 0.382 -0.221 1.00 88.56 115 GLY A C 1
ATOM 923 O O . GLY A 1 115 ? 6.611 0.810 -0.530 1.00 88.56 115 GLY A O 1
ATOM 924 N N . ASN A 1 116 ? 4.670 -0.138 -1.135 1.00 88.75 116 ASN A N 1
ATOM 925 C CA . ASN A 1 116 ? 4.964 -0.199 -2.564 1.00 88.75 116 ASN A CA 1
ATOM 926 C C . ASN A 1 116 ? 4.135 0.837 -3.324 1.00 88.75 116 ASN A C 1
ATOM 928 O O . ASN A 1 116 ? 3.019 0.550 -3.737 1.00 88.75 116 ASN A O 1
ATOM 932 N N . LEU A 1 117 ? 4.719 2.010 -3.564 1.00 86.94 117 LEU A N 1
ATOM 933 C CA . LEU A 1 117 ? 4.066 3.059 -4.349 1.00 86.94 117 LEU A CA 1
ATOM 934 C C . LEU A 1 117 ? 4.087 2.703 -5.844 1.00 86.94 117 LEU A C 1
ATOM 936 O O . LEU A 1 117 ? 5.164 2.400 -6.386 1.00 86.94 117 LEU A O 1
ATOM 940 N N . GLN A 1 118 ? 2.930 2.779 -6.510 1.00 78.81 118 GLN A N 1
ATOM 941 C CA . GLN A 1 118 ? 2.820 2.660 -7.967 1.00 78.81 118 GLN A CA 1
ATOM 942 C C . GLN A 1 118 ? 3.464 3.882 -8.629 1.00 78.81 118 GLN A C 1
ATOM 944 O O . GLN A 1 118 ? 4.364 3.746 -9.462 1.00 78.81 118 GLN A O 1
ATOM 949 N N . ASN A 1 119 ? 3.095 5.082 -8.174 1.00 78.38 119 ASN A N 1
ATOM 950 C CA . ASN A 1 119 ? 3.626 6.343 -8.684 1.00 78.38 119 ASN A CA 1
ATOM 951 C C . ASN A 1 119 ? 4.843 6.812 -7.880 1.00 78.38 119 ASN A C 1
ATOM 953 O O . ASN A 1 119 ? 4.773 7.623 -6.960 1.00 78.38 119 ASN A O 1
ATOM 957 N N . ARG A 1 120 ? 6.021 6.300 -8.253 1.00 76.06 120 ARG A N 1
ATOM 958 C CA . ARG A 1 120 ? 7.291 6.705 -7.630 1.00 76.06 120 ARG A CA 1
ATOM 959 C C . ARG A 1 120 ? 7.773 8.035 -8.185 1.00 76.06 120 ARG A C 1
ATOM 961 O O . ARG A 1 120 ? 7.919 8.185 -9.400 1.00 76.06 120 ARG A O 1
ATOM 968 N N . ALA A 1 121 ? 8.166 8.944 -7.293 1.00 73.44 121 ALA A N 1
ATOM 969 C CA . ALA A 1 121 ? 8.853 10.165 -7.690 1.00 73.44 121 ALA A CA 1
ATOM 970 C C . ALA A 1 121 ? 10.101 9.843 -8.538 1.00 73.44 121 ALA A C 1
ATOM 972 O O . ALA A 1 121 ? 10.845 8.903 -8.244 1.00 73.44 121 ALA A O 1
ATOM 973 N N . PHE A 1 122 ? 10.361 10.644 -9.575 1.00 67.44 122 PHE A N 1
ATOM 974 C CA . PHE A 1 122 ? 11.404 10.383 -10.580 1.00 67.44 122 PHE A CA 1
ATOM 975 C C . PHE A 1 122 ? 12.799 10.122 -9.979 1.00 67.44 122 PHE A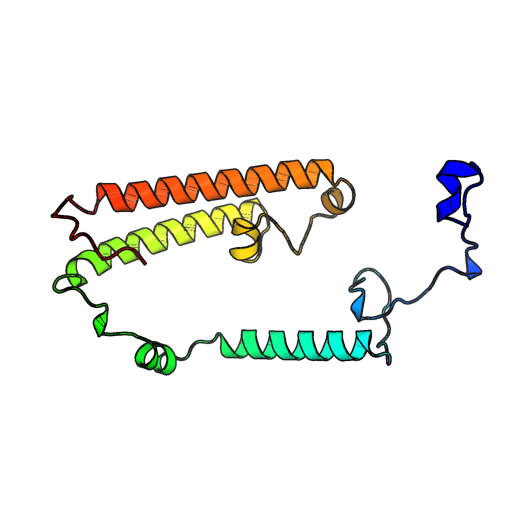 C 1
ATOM 977 O O . PHE A 1 122 ? 13.569 9.302 -10.480 1.00 67.44 122 PHE A O 1
ATOM 984 N N . TYR A 1 123 ? 13.126 10.786 -8.867 1.00 63.84 123 TYR A N 1
ATOM 985 C CA . TYR A 1 123 ? 14.411 10.621 -8.184 1.00 63.84 123 TYR A CA 1
ATOM 986 C C . TYR A 1 123 ? 14.524 9.306 -7.390 1.00 63.84 123 TYR A C 1
ATOM 988 O O . TYR A 1 123 ? 15.632 8.808 -7.206 1.00 63.84 123 TYR A O 1
ATOM 996 N N . LEU A 1 124 ? 13.405 8.710 -6.966 1.00 75.69 124 LEU A N 1
ATOM 997 C CA . LEU A 1 124 ? 13.367 7.417 -6.270 1.00 75.69 124 LEU A CA 1
ATOM 998 C C . LEU A 1 124 ? 13.393 6.231 -7.234 1.00 75.69 124 LEU A C 1
ATOM 1000 O O . LEU A 1 124 ? 13.804 5.142 -6.850 1.00 75.69 124 LEU A O 1
ATOM 1004 N N . GLN A 1 125 ? 13.002 6.432 -8.495 1.00 69.06 125 GLN A N 1
ATOM 1005 C CA . GLN A 1 125 ? 13.061 5.379 -9.514 1.00 69.06 125 GLN A CA 1
ATOM 1006 C C . GLN A 1 125 ? 14.496 4.929 -9.821 1.00 69.06 125 GLN A C 1
ATOM 1008 O O . GLN A 1 125 ? 14.709 3.796 -10.244 1.00 69.06 125 GLN A O 1
ATOM 1013 N N . ARG A 1 126 ? 15.483 5.817 -9.63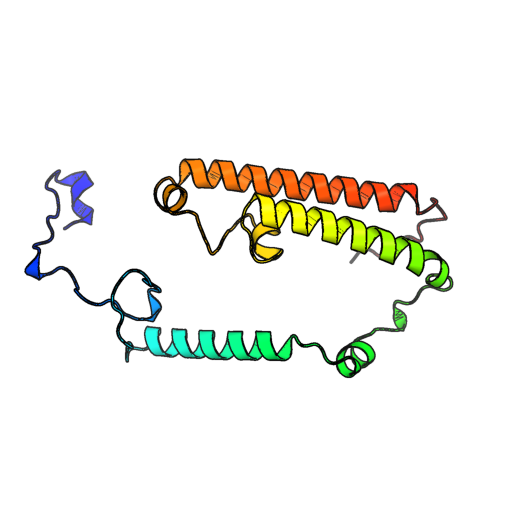6 1.00 71.81 126 ARG A N 1
ATOM 1014 C CA . ARG A 1 126 ? 16.897 5.532 -9.931 1.00 71.81 126 ARG A CA 1
ATOM 1015 C C . ARG A 1 126 ? 17.695 5.084 -8.711 1.00 71.81 126 ARG A C 1
ATOM 1017 O O . ARG A 1 126 ? 18.669 4.354 -8.876 1.00 71.81 126 ARG A O 1
ATOM 1024 N N . ASP A 1 127 ? 17.311 5.527 -7.516 1.00 82.12 127 ASP A N 1
ATOM 1025 C CA . ASP A 1 127 ? 18.025 5.237 -6.272 1.00 82.12 127 ASP A CA 1
ATOM 1026 C C . ASP A 1 127 ? 17.245 4.225 -5.421 1.00 82.12 127 ASP A C 1
ATOM 1028 O O . ASP A 1 127 ? 16.456 4.577 -4.541 1.00 82.12 127 ASP A O 1
ATOM 1032 N N . ASN A 1 128 ? 17.496 2.940 -5.689 1.00 81.69 128 ASN A N 1
ATOM 1033 C CA . ASN A 1 128 ? 16.849 1.831 -4.983 1.00 81.69 128 ASN A CA 1
ATOM 1034 C C . ASN A 1 128 ? 17.115 1.847 -3.472 1.00 81.69 128 ASN A C 1
ATOM 1036 O O . ASN A 1 128 ? 16.289 1.346 -2.713 1.00 81.69 128 ASN A O 1
ATOM 1040 N N . ARG A 1 129 ? 18.243 2.415 -3.023 1.00 87.25 129 ARG A N 1
ATOM 1041 C CA . ARG A 1 129 ? 18.561 2.499 -1.594 1.00 87.25 129 ARG A CA 1
ATOM 1042 C C . ARG A 1 129 ? 17.638 3.496 -0.905 1.00 87.25 129 ARG A C 1
ATOM 1044 O O . ARG A 1 129 ? 16.992 3.141 0.072 1.00 87.25 129 ARG A O 1
ATOM 1051 N N . ARG A 1 130 ? 17.518 4.709 -1.454 1.00 85.81 130 ARG A N 1
ATOM 1052 C CA . ARG A 1 130 ? 16.595 5.728 -0.921 1.00 85.81 130 ARG A CA 1
ATOM 1053 C C . ARG A 1 130 ? 15.145 5.271 -0.960 1.00 85.81 130 ARG A C 1
ATOM 1055 O O . ARG A 1 130 ? 14.385 5.588 -0.052 1.00 85.81 130 ARG A O 1
ATOM 1062 N N . TYR A 1 131 ? 14.766 4.538 -2.006 1.00 87.44 131 TYR A N 1
ATOM 1063 C CA . TYR A 1 131 ? 13.438 3.941 -2.084 1.00 87.44 131 TYR A CA 1
ATOM 1064 C C . TYR A 1 131 ? 13.206 2.922 -0.959 1.00 87.44 131 TYR A C 1
ATOM 1066 O O . TYR A 1 131 ? 12.147 2.948 -0.340 1.00 87.44 131 TYR A O 1
ATOM 1074 N N . GLY A 1 132 ? 14.200 2.080 -0.651 1.00 89.12 132 GLY A N 1
ATOM 1075 C CA . GLY A 1 132 ? 14.163 1.178 0.505 1.00 89.12 132 GLY A CA 1
ATOM 1076 C C . GLY A 1 132 ? 13.976 1.928 1.825 1.00 89.12 132 GLY A C 1
ATOM 1077 O O . GLY A 1 132 ? 13.028 1.649 2.551 1.00 89.12 132 GLY A O 1
ATOM 1078 N N . ASP A 1 133 ? 14.793 2.955 2.077 1.00 91.00 133 ASP A N 1
ATOM 1079 C CA . ASP A 1 133 ? 14.694 3.765 3.300 1.00 91.00 133 ASP A CA 1
ATOM 1080 C C . ASP A 1 133 ? 13.321 4.457 3.429 1.00 91.00 133 ASP A C 1
ATOM 1082 O O . ASP A 1 133 ? 12.769 4.576 4.522 1.00 91.00 133 ASP A O 1
ATOM 1086 N N . MET A 1 134 ? 12.752 4.939 2.317 1.00 90.38 134 MET A N 1
ATOM 1087 C CA . MET A 1 134 ? 11.410 5.528 2.298 1.00 90.38 134 MET A CA 1
ATOM 1088 C C . MET A 1 134 ? 10.336 4.481 2.596 1.00 90.38 134 MET A C 1
ATOM 1090 O O . MET A 1 134 ? 9.446 4.740 3.403 1.00 90.38 134 MET A O 1
ATOM 1094 N N . LYS A 1 135 ? 10.427 3.307 1.965 1.00 92.50 135 LYS A N 1
ATOM 1095 C CA . LYS A 1 135 ? 9.514 2.191 2.204 1.00 92.50 135 LYS A CA 1
ATOM 1096 C C . LYS A 1 135 ? 9.506 1.796 3.680 1.00 92.50 135 LYS A C 1
ATOM 1098 O O . LYS A 1 135 ? 8.434 1.645 4.256 1.00 92.50 135 LYS A O 1
ATOM 1103 N N . ASP A 1 136 ? 10.676 1.700 4.304 1.00 94.44 136 ASP A N 1
ATOM 1104 C CA . ASP A 1 136 ? 10.780 1.378 5.727 1.00 94.44 136 ASP A CA 1
ATOM 1105 C C . ASP A 1 136 ? 10.092 2.435 6.598 1.00 94.44 136 ASP A C 1
ATOM 1107 O O . ASP A 1 136 ? 9.374 2.089 7.534 1.00 94.44 136 ASP A O 1
ATOM 1111 N N . ARG A 1 137 ? 10.226 3.725 6.258 1.00 94.25 137 ARG A N 1
ATOM 1112 C CA . ARG A 1 137 ? 9.518 4.806 6.965 1.00 94.25 137 ARG A CA 1
ATOM 1113 C C . ARG A 1 137 ? 8.003 4.692 6.832 1.00 94.25 137 ARG A C 1
ATOM 1115 O O . ARG A 1 137 ? 7.326 4.818 7.844 1.00 94.25 137 ARG A O 1
ATOM 1122 N N . ILE A 1 138 ? 7.491 4.421 5.630 1.00 94.69 138 ILE A N 1
ATOM 1123 C CA . ILE A 1 138 ? 6.051 4.214 5.400 1.00 94.69 138 ILE A CA 1
ATOM 1124 C C . ILE A 1 138 ? 5.542 3.079 6.293 1.00 94.69 138 ILE A C 1
ATOM 1126 O O . ILE A 1 138 ? 4.572 3.253 7.028 1.00 94.69 138 ILE A O 1
ATOM 1130 N N . LEU A 1 139 ? 6.241 1.941 6.290 1.00 95.69 139 LEU A N 1
ATOM 1131 C CA . LEU A 1 139 ? 5.860 0.776 7.088 1.00 95.69 139 LEU A CA 1
ATOM 1132 C C . LEU A 1 139 ? 5.897 1.061 8.595 1.00 95.69 139 LEU A C 1
ATOM 1134 O O . LEU A 1 139 ? 5.037 0.574 9.325 1.00 95.69 139 LEU A O 1
ATOM 1138 N N . ILE A 1 140 ? 6.870 1.840 9.073 1.00 96.94 140 ILE A N 1
ATOM 1139 C CA . ILE A 1 140 ? 6.928 2.265 10.478 1.00 96.94 140 ILE A CA 1
ATOM 1140 C C . ILE A 1 140 ? 5.734 3.167 10.810 1.00 96.94 140 ILE A C 1
ATOM 1142 O O . ILE A 1 140 ? 5.033 2.892 11.779 1.00 96.94 140 ILE A O 1
ATOM 1146 N N . SER A 1 141 ? 5.443 4.177 9.987 1.00 96.06 141 SER A N 1
ATOM 1147 C CA . SER A 1 141 ? 4.315 5.090 10.214 1.00 96.06 141 SER A CA 1
ATOM 1148 C C . SER A 1 141 ? 2.966 4.372 10.233 1.00 96.06 141 SER A C 1
ATOM 1150 O O . SER A 1 141 ? 2.127 4.660 11.083 1.00 96.06 141 SER A O 1
ATOM 1152 N N . VAL A 1 142 ? 2.763 3.402 9.340 1.00 96.06 142 VAL A N 1
ATOM 1153 C CA . VAL A 1 142 ? 1.553 2.568 9.328 1.00 96.06 142 VAL A CA 1
ATOM 1154 C C . VAL A 1 142 ? 1.463 1.703 10.585 1.00 96.06 142 VAL A C 1
ATOM 1156 O O . VAL A 1 142 ? 0.392 1.610 11.179 1.00 96.06 142 VAL A O 1
ATOM 1159 N N . LYS A 1 143 ? 2.572 1.101 11.034 1.00 96.69 143 LYS A N 1
ATOM 1160 C CA . LYS A 1 143 ? 2.601 0.326 12.286 1.00 96.69 143 LYS A CA 1
ATOM 1161 C C . LYS A 1 143 ? 2.293 1.185 13.507 1.00 96.69 143 LYS A C 1
ATOM 1163 O O . LYS A 1 143 ? 1.603 0.724 14.411 1.00 96.69 143 LYS A O 1
ATOM 1168 N N . ASP A 1 144 ? 2.794 2.414 13.537 1.00 96.94 144 ASP A N 1
ATOM 1169 C CA . ASP A 1 144 ? 2.496 3.357 14.612 1.00 96.94 144 ASP A CA 1
ATOM 1170 C C . ASP A 1 144 ? 1.009 3.730 14.622 1.00 96.94 144 ASP A C 1
ATOM 1172 O O . ASP A 1 144 ? 0.392 3.700 15.684 1.00 96.94 144 ASP A O 1
ATOM 1176 N N . LEU A 1 145 ? 0.409 3.974 13.451 1.00 96.12 145 LEU A N 1
ATOM 1177 C CA . LEU A 1 145 ? -1.032 4.206 13.326 1.00 96.12 145 LEU A CA 1
ATOM 1178 C C . LEU A 1 145 ? -1.855 2.985 13.767 1.00 96.12 145 LEU A C 1
ATOM 1180 O O . LEU A 1 145 ? -2.857 3.136 14.456 1.00 96.12 145 LEU A O 1
ATOM 1184 N N . GLN A 1 146 ? -1.435 1.771 13.403 1.00 94.88 146 GLN A N 1
ATOM 1185 C CA . GLN A 1 146 ? -2.094 0.537 13.845 1.00 94.88 146 GLN A CA 1
ATOM 1186 C C . GLN A 1 146 ? -2.013 0.352 15.362 1.00 94.88 146 GLN A C 1
ATOM 1188 O O . GLN A 1 146 ? -2.989 -0.073 15.977 1.00 94.88 146 GLN A O 1
ATOM 1193 N N . ARG A 1 147 ? -0.863 0.672 15.970 1.00 95.94 147 ARG A N 1
ATOM 1194 C CA . ARG A 1 147 ? -0.698 0.641 17.427 1.00 95.94 147 ARG A CA 1
ATOM 1195 C C . ARG A 1 147 ? -1.646 1.630 18.095 1.00 95.94 147 ARG A C 1
ATOM 1197 O O . ARG A 1 147 ? -2.353 1.243 19.011 1.00 95.94 147 ARG A O 1
ATOM 1204 N N . GLU A 1 148 ? -1.699 2.860 17.600 1.00 95.31 148 GLU A N 1
ATOM 1205 C CA . GLU A 1 148 ? -2.589 3.885 18.143 1.00 95.31 148 GLU A CA 1
ATOM 1206 C C . GLU A 1 148 ? -4.068 3.497 18.000 1.00 95.31 148 GLU A C 1
ATOM 1208 O O . GLU A 1 148 ? -4.836 3.603 18.950 1.00 95.31 148 GLU A O 1
ATOM 1213 N N . ALA A 1 149 ? -4.461 2.961 16.841 1.00 93.88 149 ALA A N 1
ATOM 1214 C CA . ALA A 1 149 ? -5.817 2.467 16.636 1.00 93.88 149 ALA A CA 1
ATOM 1215 C C . ALA A 1 149 ? -6.167 1.341 17.618 1.00 93.88 149 ALA A C 1
ATOM 1217 O O . ALA A 1 149 ? -7.258 1.333 18.180 1.00 93.88 149 ALA A O 1
ATOM 1218 N N . LYS A 1 150 ? -5.229 0.418 17.872 1.00 92.31 150 LYS A N 1
ATOM 1219 C CA . LYS A 1 150 ? -5.393 -0.642 18.876 1.00 92.31 150 LYS A CA 1
ATOM 1220 C C . LYS A 1 150 ? -5.593 -0.071 20.279 1.00 92.31 150 LYS A C 1
ATOM 1222 O O . LYS A 1 150 ? -6.444 -0.571 21.005 1.00 92.31 150 LYS A O 1
ATOM 1227 N N . GLU A 1 151 ? -4.850 0.972 20.638 1.00 92.75 151 GLU A N 1
ATOM 1228 C CA . GLU A 1 151 ? -4.990 1.651 21.930 1.00 92.75 151 GLU A CA 1
ATOM 1229 C C . GLU A 1 151 ? -6.386 2.270 22.101 1.00 92.75 151 GLU A C 1
ATOM 1231 O O . GLU A 1 151 ? -6.964 2.125 23.174 1.00 92.75 151 GLU A O 1
ATOM 1236 N N . TRP A 1 152 ? -6.973 2.870 21.054 1.00 91.62 152 TRP A N 1
ATOM 1237 C CA . TRP A 1 152 ? -8.356 3.380 21.104 1.00 91.62 152 TRP A CA 1
ATOM 1238 C C . TRP A 1 152 ? -9.374 2.267 21.376 1.00 91.62 152 TRP A C 1
ATOM 1240 O O . TRP A 1 152 ? -10.311 2.437 22.153 1.00 91.62 152 TRP A O 1
ATOM 1250 N N . PHE A 1 153 ? -9.189 1.096 20.758 1.00 86.25 153 PHE A N 1
ATOM 1251 C CA . PHE A 1 153 ? -10.054 -0.054 21.027 1.00 86.25 153 PHE A CA 1
ATOM 1252 C C . PHE A 1 153 ? -9.908 -0.556 22.467 1.00 86.25 153 PHE A C 1
ATOM 1254 O O . PHE A 1 153 ? -10.912 -0.876 23.097 1.00 86.25 153 PHE A O 1
ATOM 1261 N N . GLU A 1 154 ? -8.684 -0.612 22.992 1.00 86.75 154 GLU A N 1
ATOM 1262 C CA . GLU A 1 154 ? -8.408 -1.072 24.358 1.00 86.75 154 GLU A CA 1
ATOM 1263 C C . GLU A 1 154 ? -8.881 -0.082 25.437 1.00 86.75 154 GLU A C 1
ATOM 1265 O O . GLU A 1 154 ? -9.261 -0.519 26.522 1.00 86.75 154 GLU A O 1
ATOM 1270 N N . SER A 1 155 ? -8.871 1.230 25.170 1.00 84.56 155 SER A N 1
ATOM 1271 C CA . SER A 1 155 ? -9.317 2.245 26.136 1.00 84.56 155 SER A CA 1
ATOM 1272 C C . SER A 1 155 ? -10.834 2.302 26.288 1.00 84.56 155 SER A C 1
ATOM 1274 O O . SER A 1 155 ? -11.338 2.464 27.402 1.00 84.56 155 SER A O 1
ATOM 1276 N N . ASP A 1 156 ? -11.552 2.170 25.173 1.00 78.06 156 ASP A N 1
ATOM 1277 C CA . ASP A 1 156 ? -12.991 2.438 25.120 1.00 78.06 156 ASP A CA 1
ATOM 1278 C C . ASP A 1 156 ? -13.824 1.161 25.279 1.00 78.06 156 ASP A C 1
ATOM 1280 O O . ASP A 1 156 ? -14.958 1.211 25.763 1.00 78.06 156 ASP A O 1
ATOM 1284 N N . CYS A 1 157 ? -13.257 -0.007 24.955 1.00 67.56 157 CYS A N 1
ATOM 1285 C CA . CYS A 1 157 ? -13.831 -1.285 25.362 1.00 67.56 157 CYS A CA 1
ATOM 1286 C C . CYS A 1 157 ? -13.399 -1.594 26.798 1.00 67.56 157 CYS A C 1
ATOM 1288 O O . CYS A 1 157 ? -12.285 -2.052 27.045 1.00 67.56 157 CYS A O 1
ATOM 1290 N N . GLN A 1 158 ? -14.300 -1.386 27.762 1.00 62.47 158 GLN A N 1
ATOM 1291 C CA . GLN A 1 158 ? -14.108 -1.912 29.116 1.00 62.47 158 GLN A CA 1
ATOM 1292 C C . GLN A 1 158 ? -13.805 -3.422 29.043 1.00 62.47 158 GLN A C 1
ATOM 1294 O O . GLN A 1 158 ? -14.427 -4.115 28.232 1.00 62.47 158 GLN A O 1
ATOM 1299 N N . PRO A 1 159 ? -12.912 -3.964 29.892 1.00 55.34 159 PRO A N 1
ATOM 1300 C CA . PRO A 1 159 ? -12.631 -5.394 29.962 1.00 55.34 159 PRO A CA 1
ATOM 1301 C C . PRO A 1 159 ? -13.812 -6.129 30.613 1.00 55.34 159 PRO A C 1
ATOM 1303 O O . PRO A 1 159 ? -13.725 -6.635 31.730 1.00 55.34 159 PRO A O 1
ATOM 1306 N N . HIS A 1 160 ? -14.951 -6.170 29.928 1.00 51.88 160 HIS A N 1
ATOM 1307 C CA . HIS A 1 160 ? -16.022 -7.094 30.242 1.00 51.88 160 HIS A CA 1
ATOM 1308 C C . HIS A 1 160 ? -15.718 -8.405 29.533 1.00 51.88 160 HIS A C 1
ATOM 1310 O O . HIS A 1 160 ? -15.720 -8.467 28.310 1.00 51.88 160 HIS A O 1
ATOM 1316 N N . GLU A 1 161 ? -15.370 -9.401 30.354 1.00 53.41 161 GLU A N 1
ATOM 1317 C CA . GLU A 1 161 ? -15.291 -10.832 30.058 1.00 53.41 161 GLU A CA 1
ATOM 1318 C C . GLU A 1 161 ? -15.095 -11.147 28.573 1.00 53.41 161 GLU A C 1
ATOM 1320 O O . GLU A 1 161 ? -16.054 -11.394 27.844 1.00 53.41 161 GLU A O 1
ATOM 1325 N N . HIS A 1 162 ? -13.834 -11.170 28.129 1.00 56.91 162 HIS A N 1
ATOM 1326 C CA . HIS A 1 162 ? -13.479 -11.802 26.865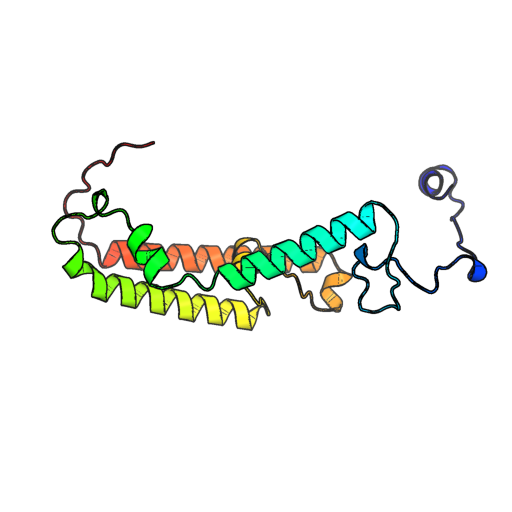 1.00 56.91 162 HIS A CA 1
ATOM 1327 C C . HIS A 1 162 ? -14.014 -13.240 26.892 1.00 56.91 162 HIS A C 1
ATOM 1329 O O . HIS A 1 162 ? -13.384 -14.132 27.465 1.00 56.91 162 HIS A O 1
ATOM 1335 N N . GLN A 1 163 ? -15.183 -13.482 26.294 1.00 57.47 163 GLN A N 1
ATOM 1336 C CA . GLN A 1 163 ? -15.565 -14.834 25.929 1.00 57.47 163 GLN A CA 1
ATOM 1337 C C . GLN A 1 163 ? -14.459 -15.330 25.006 1.00 57.47 163 GLN A C 1
ATOM 1339 O O . GLN A 1 163 ? -14.178 -14.723 23.972 1.00 57.47 163 GLN A O 1
ATOM 1344 N N . LEU A 1 164 ? -13.775 -16.391 25.434 1.00 57.09 164 LEU A N 1
ATOM 1345 C CA . LEU A 1 164 ? -12.786 -17.090 24.627 1.00 57.09 164 LEU A CA 1
ATOM 1346 C C . LEU A 1 164 ? -13.503 -17.613 23.379 1.00 57.09 164 LEU A C 1
ATOM 1348 O O . LEU A 1 164 ? -14.079 -18.698 23.389 1.00 57.09 164 LEU A O 1
ATOM 1352 N N . MET A 1 165 ? -13.514 -16.813 22.317 1.00 58.84 165 MET A N 1
ATOM 1353 C CA . MET A 1 165 ? -13.937 -17.258 20.999 1.00 58.84 165 MET A CA 1
ATOM 1354 C C . MET A 1 165 ? -12.937 -18.319 20.537 1.00 58.84 165 MET A C 1
ATOM 1356 O O . MET A 1 165 ? -11.726 -18.162 20.716 1.00 58.84 165 MET A O 1
ATOM 1360 N N . ALA A 1 166 ? -13.449 -19.426 19.999 1.00 50.72 166 ALA A N 1
ATOM 1361 C CA . ALA A 1 166 ? -12.628 -20.545 19.559 1.00 50.72 166 ALA A CA 1
ATOM 1362 C C . ALA A 1 166 ? -11.568 -20.062 18.557 1.00 50.72 166 ALA A C 1
ATOM 1364 O O . ALA A 1 166 ? -11.900 -19.448 17.543 1.00 50.72 166 ALA A O 1
ATOM 1365 N N . SER A 1 167 ? -10.292 -20.330 18.852 1.00 48.22 167 SER A N 1
ATOM 1366 C CA . SER A 1 167 ? -9.211 -20.064 17.905 1.00 48.22 167 SER A CA 1
ATOM 1367 C C . SER A 1 167 ? -9.358 -21.006 16.712 1.00 48.22 167 SER A C 1
ATOM 1369 O O . SER A 1 167 ? -9.396 -22.225 16.908 1.00 48.22 167 SER A O 1
ATOM 1371 N N . ALA A 1 168 ? -9.432 -20.442 15.509 1.00 40.97 168 ALA A N 1
ATOM 1372 C CA . ALA A 1 168 ? -9.273 -21.185 14.263 1.00 40.97 168 ALA A CA 1
ATOM 1373 C C . ALA A 1 168 ? -7.799 -21.540 14.016 1.00 40.97 168 ALA A C 1
ATOM 1375 O O . ALA A 1 168 ? -6.927 -20.713 14.375 1.00 40.97 168 ALA A O 1
#

Secondary structure (DSSP, 8-state):
-GGGHHHH-------GGGS-SSEEGGG--TTS-EE---SHHHHHHHHHHHHHHHHHHHTS--HHHHHHH--GGG--TTGGGGHHHHHHHHHHHHHHHHHHHHHHT-SSHHHHHHT--SS--TTTTT-HHHHHHHHHHHHHHHHHHHHHHHHHHHHHS-------PPP-

InterPro domains:
  IPR007855 RNA-dependent RNA polymerase [PTHR23079] (1-156)
  IPR057596 RDRP, core domain [PF05183] (1-47)
  IPR058752 RDRP, C-terminal head domain [PF26253] (69-168)

Foldseek 3Di:
DCVCCVPPVDHDDDPPVNDDQEDDVLVVPPVGHYDQDPDPSSVVSVVVVVVVVVVVVPVVCPPVNVVVPDDPVPDDPPCVVCPVVVVVLVVVLVVLLVVLCVVLVAPDSVCLCQVPHPDDDPVCVVPVPVSVVSSVVSNVSVVVSVVVSVVSVVVVDDPDDPPPDDDD

pLDDT: mean 83.95, std 12.98, range [40.97, 96.94]